Protein AF-A0A4Q6EV63-F1 (afdb_monomer_lite)

Structure (mmCIF, N/CA/C/O backbone):
data_AF-A0A4Q6EV63-F1
#
_entry.id   AF-A0A4Q6EV63-F1
#
loop_
_atom_site.group_PDB
_atom_site.id
_atom_site.type_symbol
_atom_site.label_atom_id
_atom_site.label_alt_id
_atom_site.label_comp_id
_atom_site.label_asym_id
_atom_site.label_entity_id
_atom_site.label_seq_id
_atom_site.pdbx_PDB_ins_code
_atom_site.Cartn_x
_atom_site.Cartn_y
_atom_site.Cartn_z
_atom_site.occupancy
_atom_site.B_iso_or_equiv
_atom_site.auth_seq_id
_atom_site.auth_comp_id
_atom_site.auth_asym_id
_atom_site.auth_atom_id
_atom_site.pdbx_PDB_model_num
ATOM 1 N N . MET A 1 1 ? -32.846 34.469 14.865 1.00 38.38 1 MET A N 1
ATOM 2 C CA . MET A 1 1 ? -33.778 33.325 14.820 1.00 38.38 1 MET A CA 1
ATOM 3 C C . MET A 1 1 ? -33.236 32.294 15.785 1.00 38.38 1 MET A C 1
ATOM 5 O O . MET A 1 1 ? -32.167 31.756 15.536 1.00 38.38 1 MET A O 1
ATOM 9 N N . ASN A 1 2 ? -33.893 32.155 16.934 1.00 38.22 2 ASN A N 1
ATOM 10 C CA . ASN A 1 2 ? -33.467 31.278 18.018 1.00 38.22 2 ASN A CA 1
ATOM 11 C C . ASN A 1 2 ? -33.685 29.827 17.587 1.00 38.22 2 ASN A C 1
ATOM 13 O O . ASN A 1 2 ? -34.815 29.419 17.333 1.00 38.22 2 ASN A O 1
ATOM 17 N N . SER A 1 3 ? -32.601 29.070 17.463 1.00 43.72 3 SER A N 1
ATOM 18 C CA . SER A 1 3 ? -32.640 27.622 17.307 1.00 43.72 3 SER A CA 1
ATOM 19 C C . SER A 1 3 ? -33.077 27.010 18.635 1.00 43.72 3 SER A C 1
ATOM 21 O O . SER A 1 3 ? -32.260 26.787 19.524 1.00 43.72 3 SER A O 1
ATOM 23 N N . GLU A 1 4 ? -34.387 26.808 18.773 1.00 43.50 4 GLU A N 1
ATOM 24 C CA . GLU A 1 4 ? -34.991 25.997 19.824 1.00 43.50 4 GLU A CA 1
ATOM 25 C C . GLU A 1 4 ? -34.424 24.580 19.739 1.00 43.50 4 GLU A C 1
ATOM 27 O O . GLU A 1 4 ? -34.783 23.779 18.871 1.00 43.50 4 GLU A O 1
ATOM 32 N N . THR A 1 5 ? -33.507 24.274 20.649 1.00 49.44 5 THR A N 1
ATOM 33 C CA . THR A 1 5 ? -33.123 22.911 20.984 1.00 49.44 5 THR A CA 1
ATOM 34 C C . THR A 1 5 ? -34.373 22.237 21.538 1.00 49.44 5 THR A C 1
ATOM 36 O O . THR A 1 5 ? -34.722 22.412 22.702 1.00 49.44 5 THR A O 1
ATOM 39 N N . LYS A 1 6 ? -35.114 21.526 20.683 1.00 44.03 6 LYS A N 1
ATOM 40 C CA . LYS A 1 6 ? -36.201 20.657 21.130 1.00 44.03 6 LYS A CA 1
ATOM 41 C C . LYS A 1 6 ? -35.582 19.547 21.968 1.00 44.03 6 LYS A C 1
ATOM 43 O O . LYS A 1 6 ? -35.062 18.574 21.427 1.00 44.03 6 LYS A O 1
ATOM 48 N N . GLU A 1 7 ? -35.620 19.724 23.282 1.00 47.38 7 GLU A N 1
ATOM 49 C CA . GLU A 1 7 ? -35.463 18.643 24.242 1.00 47.38 7 GLU A CA 1
ATOM 50 C C . GLU A 1 7 ? -36.582 17.639 23.963 1.00 47.38 7 GLU A C 1
ATOM 52 O O . GLU A 1 7 ? -37.756 17.875 24.246 1.00 47.38 7 GLU A O 1
ATOM 57 N N . ILE A 1 8 ? -36.227 16.544 23.292 1.00 50.97 8 ILE A N 1
ATOM 58 C CA . ILE A 1 8 ? -37.126 15.411 23.122 1.00 50.97 8 ILE A CA 1
ATOM 59 C C . ILE A 1 8 ? -37.253 14.778 24.513 1.00 50.97 8 ILE A C 1
ATOM 61 O O . ILE A 1 8 ? -36.225 14.389 25.078 1.00 50.97 8 ILE A O 1
ATOM 65 N N . PRO A 1 9 ? -38.466 14.670 25.083 1.00 43.28 9 PRO A N 1
ATOM 66 C CA . PRO A 1 9 ? -38.657 13.966 26.339 1.00 43.28 9 PRO A CA 1
ATOM 67 C C . PRO A 1 9 ? -38.352 12.489 26.082 1.00 43.28 9 PRO A C 1
ATOM 69 O O . PRO A 1 9 ? -39.112 11.792 25.413 1.00 43.28 9 PRO A O 1
ATOM 72 N N . MET A 1 10 ? -37.193 12.027 26.550 1.00 49.19 10 MET A N 1
ATOM 73 C CA . MET A 1 10 ? -36.841 10.614 26.502 1.00 49.19 10 MET A CA 1
ATOM 74 C C . MET A 1 10 ? -37.613 9.898 27.607 1.00 49.19 10 MET A C 1
ATOM 76 O O . MET A 1 10 ? -37.155 9.799 28.744 1.00 49.19 10 MET A O 1
ATOM 80 N N . GLU A 1 11 ? -38.812 9.424 27.272 1.00 46.16 11 GLU A N 1
ATOM 81 C CA . GLU A 1 11 ? -39.424 8.310 27.993 1.00 46.16 11 GLU A CA 1
ATOM 82 C C . GLU A 1 11 ? -38.435 7.134 28.003 1.00 46.16 11 GLU A C 1
ATOM 84 O O . GLU A 1 11 ? -37.717 6.922 27.026 1.00 46.16 11 GLU A O 1
ATOM 89 N N . ASN A 1 12 ? -38.375 6.424 29.134 1.00 48.69 12 ASN A N 1
ATOM 90 C CA . ASN A 1 12 ? -37.430 5.364 29.511 1.00 48.69 12 ASN A CA 1
ATOM 91 C C . ASN A 1 12 ? -37.361 4.177 28.523 1.00 48.69 12 ASN A C 1
ATOM 93 O O . ASN A 1 12 ? -37.701 3.043 28.864 1.00 48.69 12 ASN A O 1
ATOM 97 N N . HIS A 1 13 ? -36.920 4.404 27.294 1.00 56.56 13 HIS A N 1
ATOM 98 C CA . HIS A 1 13 ? -36.637 3.358 26.331 1.00 56.56 13 HIS A CA 1
ATOM 99 C C . HIS A 1 13 ? -35.144 3.068 26.374 1.00 56.56 13 HIS A C 1
ATOM 101 O O . HIS A 1 13 ? -34.344 3.874 25.905 1.00 56.56 13 HIS A O 1
ATOM 107 N N . SER A 1 14 ? -34.783 1.912 26.939 1.00 63.16 14 SER A N 1
ATOM 108 C CA . SER A 1 14 ? -33.414 1.401 26.877 1.00 63.16 14 SER A CA 1
ATOM 109 C C . SER A 1 14 ? -32.982 1.324 25.415 1.00 63.16 14 SER A C 1
ATOM 111 O O . SER A 1 14 ? -33.601 0.614 24.611 1.00 63.16 14 SER A O 1
ATOM 113 N N . LEU A 1 15 ? -31.943 2.062 25.054 1.00 75.44 15 LEU A N 1
ATOM 114 C CA . LEU A 1 15 ? -31.420 2.100 23.701 1.00 75.44 15 LEU A CA 1
ATOM 115 C C . LEU A 1 15 ? -30.729 0.774 23.386 1.00 75.44 15 LEU A C 1
ATOM 117 O O . LEU A 1 15 ? -29.935 0.287 24.184 1.00 75.44 15 LEU A O 1
ATOM 121 N N . ALA A 1 16 ? -30.976 0.179 22.217 1.00 80.50 16 ALA A N 1
ATOM 122 C CA . ALA A 1 16 ? -30.219 -1.004 21.810 1.00 80.50 16 ALA A CA 1
ATOM 123 C C . ALA A 1 16 ? -28.822 -0.564 21.349 1.00 80.50 16 ALA A C 1
ATOM 125 O O . ALA A 1 16 ? -28.690 0.081 20.300 1.00 80.50 16 ALA A O 1
ATOM 126 N N . VAL A 1 17 ? -27.794 -0.894 22.135 1.00 82.38 17 VAL A N 1
ATOM 127 C CA . VAL A 1 17 ? -26.410 -0.498 21.862 1.00 82.38 17 VAL A CA 1
ATOM 128 C C . VAL A 1 17 ? -25.647 -1.658 21.230 1.00 82.38 17 VAL A C 1
ATOM 130 O O . VAL A 1 17 ? -25.685 -2.795 21.695 1.00 82.38 17 VAL A O 1
ATOM 133 N N . TYR A 1 18 ? -24.906 -1.360 20.172 1.00 84.19 18 TYR A N 1
ATOM 134 C CA . TYR A 1 18 ? -24.107 -2.304 19.409 1.00 84.19 18 TYR A CA 1
ATOM 135 C C . TYR A 1 18 ? -22.650 -1.858 19.395 1.00 84.19 18 TYR A C 1
ATOM 137 O O . TYR A 1 18 ? -22.338 -0.690 19.156 1.00 84.19 18 TYR A O 1
ATOM 145 N N . GLN A 1 19 ? -21.759 -2.828 19.609 1.00 83.62 19 GLN A N 1
ATOM 146 C CA . GLN A 1 19 ? -20.306 -2.662 19.510 1.00 83.62 19 GLN A CA 1
ATOM 147 C C . GLN A 1 19 ? -19.760 -1.454 20.299 1.00 83.62 19 GLN A C 1
ATOM 149 O O . GLN A 1 19 ? -19.052 -0.618 19.728 1.00 83.62 19 GLN A O 1
ATOM 154 N N . PRO A 1 20 ? -20.076 -1.323 21.603 1.00 87.25 20 PRO A N 1
ATOM 155 C CA . PRO A 1 20 ? -19.444 -0.299 22.422 1.00 87.25 20 PRO A CA 1
ATOM 156 C C . PRO A 1 20 ? -17.932 -0.545 22.488 1.00 87.25 20 PRO A C 1
ATOM 158 O O . PRO A 1 20 ? -17.477 -1.668 22.707 1.00 87.25 20 PRO A O 1
ATOM 161 N N . ARG A 1 21 ? -17.147 0.515 22.310 1.00 87.12 21 ARG A N 1
ATOM 162 C CA . ARG A 1 21 ? -15.680 0.480 22.331 1.00 87.12 21 ARG A CA 1
ATOM 163 C C . ARG A 1 21 ? -15.115 1.708 23.024 1.00 87.12 21 ARG A C 1
ATOM 165 O O . ARG A 1 21 ? -15.704 2.787 22.968 1.00 87.12 21 ARG A O 1
ATOM 172 N N . PHE A 1 22 ? -13.943 1.562 23.625 1.00 88.31 22 PHE A N 1
ATOM 173 C CA . PHE A 1 22 ? -13.200 2.698 24.150 1.00 88.31 22 PHE A CA 1
ATOM 174 C C . PHE A 1 22 ? -12.470 3.421 23.021 1.00 88.31 22 PHE A C 1
ATOM 176 O O . PHE A 1 22 ? -11.794 2.792 22.205 1.00 88.31 22 PHE A O 1
ATOM 183 N N . THR A 1 23 ? -12.591 4.745 22.987 1.00 83.56 23 THR A N 1
ATOM 184 C CA . THR A 1 23 ? -11.842 5.590 22.044 1.00 83.56 23 THR A CA 1
ATOM 185 C C . THR A 1 23 ? -10.479 5.990 22.602 1.00 83.56 23 THR A C 1
ATOM 187 O O . THR A 1 23 ? -9.511 6.066 21.850 1.00 83.56 23 THR A O 1
ATOM 190 N N . ASP A 1 24 ? -10.379 6.148 23.924 1.00 82.62 24 ASP A N 1
ATOM 191 C CA . ASP A 1 24 ? -9.166 6.602 24.604 1.00 82.62 24 ASP A CA 1
ATOM 192 C C . ASP A 1 24 ? -8.435 5.469 25.344 1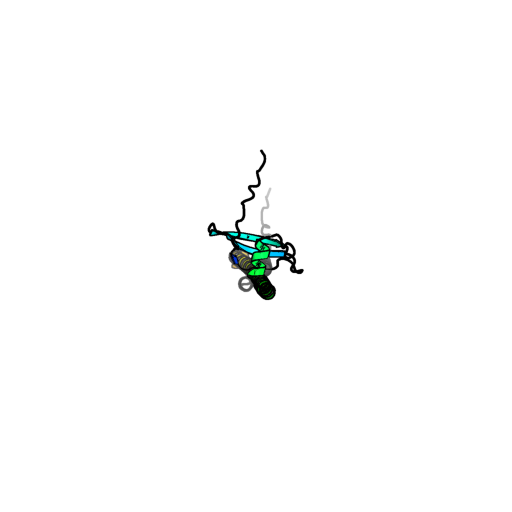.00 82.62 24 ASP A C 1
ATOM 194 O O . ASP A 1 24 ? -9.044 4.557 25.909 1.00 82.62 24 ASP A O 1
ATOM 198 N N . ALA A 1 25 ? -7.103 5.575 25.432 1.00 73.06 25 ALA A N 1
ATOM 199 C CA . ALA A 1 25 ? -6.259 4.638 26.185 1.00 73.06 25 ALA A CA 1
ATOM 200 C C . ALA A 1 25 ? -6.587 4.604 27.690 1.00 73.06 25 ALA A C 1
ATOM 202 O O . ALA A 1 25 ? -6.386 3.585 28.344 1.00 73.06 25 ALA A O 1
ATOM 203 N N . GLN A 1 26 ? -7.129 5.703 28.226 1.00 77.50 26 GLN A N 1
ATOM 204 C CA . GLN A 1 26 ? -7.559 5.815 29.622 1.00 77.50 26 GLN A CA 1
ATOM 205 C C . GLN A 1 26 ? -8.962 5.234 29.881 1.00 77.50 26 GLN A C 1
ATOM 207 O O . GLN A 1 26 ? -9.445 5.314 31.008 1.00 77.50 26 GLN A O 1
ATOM 212 N N . LYS A 1 27 ? -9.630 4.657 28.865 1.00 82.62 27 LYS A N 1
ATOM 213 C CA . LYS A 1 27 ? -10.979 4.058 28.967 1.00 82.62 27 LYS A CA 1
ATOM 214 C C . LYS A 1 27 ? -12.049 5.025 29.509 1.00 82.62 27 LYS A C 1
ATOM 216 O O . LYS A 1 27 ? -13.029 4.622 30.133 1.00 82.62 27 LYS A O 1
ATOM 221 N N . THR A 1 28 ? -11.857 6.322 29.280 1.00 81.94 28 THR A N 1
ATOM 222 C CA . THR A 1 28 ? -12.722 7.401 29.784 1.00 81.94 28 THR A CA 1
ATOM 223 C C . THR A 1 28 ? -13.873 7.723 28.844 1.00 81.94 28 THR A C 1
ATOM 225 O O . THR A 1 28 ? -14.918 8.177 29.307 1.00 81.94 28 THR A O 1
ATOM 228 N N . LYS A 1 29 ? -13.707 7.472 27.544 1.00 86.44 29 LYS A N 1
ATOM 229 C CA . LYS A 1 29 ? -14.714 7.713 26.510 1.00 86.44 29 LYS A CA 1
ATOM 230 C C . LYS A 1 29 ? -15.124 6.417 25.836 1.00 86.44 29 LYS A C 1
ATOM 232 O O . LYS A 1 29 ? -14.274 5.594 25.488 1.00 86.44 29 LYS A O 1
ATOM 237 N N . ILE A 1 30 ? -16.429 6.259 25.664 1.00 87.00 30 ILE A N 1
ATOM 238 C CA . ILE A 1 30 ? -17.047 5.124 24.994 1.00 87.00 30 ILE A CA 1
ATOM 239 C C . ILE A 1 30 ? -17.761 5.642 23.756 1.00 87.00 30 ILE A C 1
ATOM 241 O O . ILE A 1 30 ? -18.535 6.596 23.828 1.00 87.00 30 ILE A O 1
ATOM 245 N N . LYS A 1 31 ? -17.525 4.972 22.634 1.00 89.56 31 LYS A N 1
ATOM 246 C CA . LYS A 1 31 ? -18.253 5.168 21.386 1.00 89.56 31 LYS A CA 1
ATOM 247 C C . LYS A 1 31 ? -19.000 3.888 21.052 1.00 89.56 31 LYS A C 1
ATOM 249 O O . LYS A 1 31 ? -18.468 2.799 21.253 1.00 89.56 31 LYS A O 1
ATOM 254 N N . GLY A 1 32 ? -20.222 4.003 20.561 1.00 87.44 32 GLY A N 1
ATOM 255 C CA . GLY A 1 32 ? -21.051 2.851 20.228 1.00 87.44 32 GLY A CA 1
ATOM 256 C C . GLY A 1 32 ? -22.088 3.199 19.178 1.00 87.44 32 GLY A C 1
ATOM 257 O O . GLY A 1 32 ? -22.416 4.366 18.963 1.00 87.44 32 GLY A O 1
ATOM 258 N N . ILE A 1 33 ? -22.595 2.170 18.512 1.00 87.31 33 ILE A N 1
ATOM 259 C CA . ILE A 1 33 ? -23.668 2.307 17.535 1.00 87.31 33 ILE A CA 1
ATOM 260 C C . ILE A 1 33 ? -24.983 2.079 18.266 1.00 87.31 33 ILE A C 1
ATOM 262 O O . ILE A 1 33 ? -25.178 1.045 18.893 1.00 87.31 33 ILE A O 1
ATOM 266 N N . VAL A 1 34 ? -25.894 3.033 18.184 1.00 87.88 34 VAL A N 1
ATOM 267 C CA . VAL A 1 34 ? -27.176 2.993 18.874 1.00 87.88 34 VAL A CA 1
ATOM 268 C C . VAL A 1 34 ? -28.298 2.905 17.858 1.00 87.88 34 VAL A C 1
ATOM 270 O O . VAL A 1 34 ? -28.332 3.671 16.893 1.00 87.88 34 VAL A O 1
ATOM 273 N N . ARG A 1 35 ? -29.234 1.982 18.085 1.00 83.81 35 ARG A N 1
ATOM 274 C CA . ARG A 1 35 ? -30.482 1.921 17.328 1.00 83.81 35 ARG A CA 1
ATOM 275 C C . ARG A 1 35 ? -31.594 2.592 18.122 1.00 83.81 35 ARG A C 1
ATOM 277 O O . ARG A 1 35 ? -31.967 2.120 19.194 1.00 83.81 35 ARG A O 1
ATOM 284 N N . LEU A 1 36 ? -32.115 3.682 17.572 1.00 83.12 36 LEU A N 1
ATOM 285 C CA . LEU A 1 36 ? -33.240 4.417 18.133 1.00 83.12 36 LEU A CA 1
ATOM 286 C C . LEU A 1 36 ? -34.571 3.679 17.887 1.00 83.12 36 LEU A C 1
ATOM 288 O O . LEU A 1 36 ? -34.669 2.880 16.946 1.00 83.12 36 LEU A O 1
ATOM 292 N N . PRO A 1 37 ? -35.622 3.972 18.679 1.00 77.75 37 PRO A N 1
ATOM 293 C CA . PRO A 1 37 ? -36.959 3.404 18.484 1.00 77.75 37 PRO A CA 1
ATOM 294 C C . PRO A 1 37 ? -37.575 3.712 17.110 1.00 77.75 37 PRO A C 1
ATOM 296 O O . PRO A 1 37 ? -38.359 2.919 16.598 1.00 77.75 37 PRO A O 1
ATOM 299 N N . ASP A 1 38 ? -37.181 4.824 16.478 1.00 83.12 38 ASP A N 1
ATOM 300 C CA . ASP A 1 38 ? -37.596 5.197 15.117 1.00 83.12 38 ASP A CA 1
ATOM 301 C C . ASP A 1 38 ? -36.902 4.365 14.017 1.00 83.12 38 ASP A C 1
ATOM 303 O O . ASP A 1 38 ? -37.140 4.567 12.826 1.00 83.12 38 ASP A O 1
ATOM 307 N N . GLY A 1 39 ? -36.041 3.420 14.408 1.00 78.94 39 GLY A N 1
ATOM 308 C CA . GLY A 1 39 ? -35.294 2.541 13.519 1.00 78.94 39 GLY A CA 1
ATOM 309 C C . GLY A 1 39 ? -33.993 3.141 12.987 1.00 78.94 39 GLY A C 1
ATOM 310 O O . GLY A 1 39 ? -33.254 2.423 12.309 1.00 78.94 39 GLY A O 1
ATOM 311 N N . LYS A 1 40 ? -33.672 4.405 13.295 1.00 85.25 40 LYS A N 1
ATOM 312 C CA . LYS A 1 40 ? -32.410 5.018 12.870 1.00 85.25 40 LYS A CA 1
ATOM 313 C C . LYS A 1 40 ? -31.232 4.458 13.650 1.00 85.25 40 LYS A C 1
ATOM 315 O O . LYS A 1 40 ? -31.331 4.125 14.830 1.00 85.25 40 LYS A O 1
ATOM 320 N N . ILE A 1 41 ? -30.100 4.395 12.963 1.00 86.75 41 ILE A N 1
ATOM 321 C CA . ILE A 1 41 ? -28.822 3.975 13.520 1.00 86.75 41 ILE A CA 1
ATOM 322 C C . ILE A 1 41 ? -27.941 5.218 13.614 1.00 86.75 41 ILE A C 1
ATOM 324 O O . ILE A 1 41 ? -27.722 5.894 12.609 1.00 86.75 41 ILE A O 1
ATOM 328 N N . LEU A 1 42 ? -27.454 5.522 14.813 1.00 87.44 42 LEU A N 1
ATOM 329 C CA . LEU A 1 42 ? -26.567 6.651 15.076 1.00 87.44 42 LEU A CA 1
ATOM 330 C C . LEU A 1 42 ? -25.319 6.171 15.802 1.00 87.44 42 LEU A C 1
ATOM 332 O O . LEU A 1 42 ? -25.382 5.278 16.641 1.00 87.44 42 LEU A O 1
ATOM 336 N N . GLU A 1 43 ? -24.182 6.784 15.501 1.00 86.38 43 GLU A N 1
ATOM 337 C CA . GLU A 1 43 ? -22.980 6.599 16.304 1.00 86.38 43 GLU A CA 1
ATOM 338 C C . GLU A 1 43 ? -22.988 7.648 17.419 1.00 86.38 43 GLU A C 1
ATOM 340 O O . GLU A 1 43 ? -23.048 8.848 17.150 1.00 86.38 43 GLU A O 1
ATOM 345 N N . MET A 1 44 ? -22.967 7.194 18.670 1.00 85.50 44 MET A N 1
ATOM 346 C CA . MET A 1 44 ? -22.947 8.058 19.847 1.00 85.50 44 MET A CA 1
ATOM 347 C C . MET A 1 44 ? -21.618 7.915 20.579 1.00 85.50 44 MET A C 1
ATOM 349 O O . MET A 1 44 ? -21.023 6.836 20.621 1.00 85.50 44 MET A O 1
ATOM 353 N N . GLU A 1 45 ? -21.160 9.016 21.165 1.00 87.19 45 GLU A N 1
ATOM 354 C CA . GLU A 1 45 ? -19.978 9.065 22.019 1.00 87.19 45 GLU A CA 1
ATOM 355 C C . GLU A 1 45 ? -20.356 9.681 23.366 1.00 87.19 45 GLU A C 1
ATOM 357 O O . GLU A 1 45 ? -21.131 10.635 23.431 1.00 87.19 45 GLU A O 1
ATOM 362 N N . GLY A 1 46 ? -19.813 9.130 24.449 1.00 85.62 46 GLY A N 1
ATOM 363 C CA . GLY A 1 46 ? -20.048 9.628 25.796 1.00 85.62 46 GLY A CA 1
ATOM 364 C C . GLY A 1 46 ? -18.899 9.314 26.746 1.00 85.62 46 GLY A C 1
ATOM 365 O O . GLY A 1 46 ? -18.063 8.443 26.497 1.00 85.62 46 GLY A O 1
ATOM 366 N N . LEU A 1 47 ? -18.860 10.036 27.863 1.00 85.25 47 LEU A N 1
ATOM 367 C CA . LEU A 1 47 ? -17.883 9.821 28.928 1.00 85.25 47 LEU A CA 1
ATOM 368 C C . LEU A 1 47 ? -18.369 8.709 29.864 1.00 85.25 47 LEU A C 1
ATOM 370 O O . LEU A 1 47 ? -19.465 8.799 30.402 1.00 85.25 47 LEU A O 1
ATOM 374 N N . LYS A 1 48 ? -17.529 7.709 30.154 1.00 82.50 48 LYS A N 1
ATOM 375 C CA . LYS A 1 48 ? -17.825 6.619 31.108 1.00 82.50 48 LYS A CA 1
ATOM 376 C C . LYS A 1 48 ? -18.208 7.152 32.497 1.00 82.50 48 LYS A C 1
ATOM 378 O O . LYS A 1 48 ? -19.014 6.547 33.197 1.00 82.50 48 LYS A O 1
ATOM 383 N N . ALA A 1 49 ? -17.616 8.279 32.903 1.00 82.06 49 ALA A N 1
ATOM 384 C CA . ALA A 1 49 ? -17.901 8.929 34.182 1.00 82.06 49 ALA A CA 1
ATOM 385 C C . ALA A 1 49 ? -19.271 9.628 34.213 1.00 82.06 49 ALA A C 1
ATOM 387 O O . ALA A 1 49 ? -19.818 9.853 35.295 1.00 82.06 49 ALA A O 1
ATOM 388 N N . ASP A 1 50 ? -19.834 9.959 33.049 1.00 83.31 50 ASP A N 1
ATOM 389 C CA . ASP A 1 50 ? -21.114 10.642 32.957 1.00 83.31 50 ASP A CA 1
ATOM 390 C C . ASP A 1 50 ? -22.273 9.653 33.094 1.00 83.31 50 ASP A C 1
ATOM 392 O O . ASP A 1 50 ? -22.884 9.195 32.128 1.00 83.31 50 ASP A O 1
ATOM 396 N N . ARG A 1 51 ? -22.596 9.343 34.352 1.00 75.19 51 ARG A N 1
ATOM 397 C CA . ARG A 1 51 ? -23.744 8.503 34.701 1.00 75.19 51 ARG A CA 1
ATOM 398 C C . ARG A 1 51 ? -25.092 9.179 34.464 1.00 75.19 51 ARG A C 1
ATOM 400 O O . ARG A 1 51 ? -26.102 8.537 34.721 1.00 75.19 51 ARG A O 1
ATOM 407 N N . ARG A 1 52 ? -25.147 10.443 34.027 1.00 79.75 52 ARG A N 1
ATOM 408 C CA . ARG A 1 52 ? -26.410 11.109 33.662 1.00 79.75 52 ARG A CA 1
ATOM 409 C C . ARG A 1 52 ? -26.793 10.851 32.206 1.00 79.75 52 ARG A C 1
ATOM 411 O O . ARG A 1 52 ? -27.952 11.031 31.852 1.00 79.75 52 ARG A O 1
ATOM 418 N N . SER A 1 53 ? -25.847 10.407 31.379 1.00 80.38 53 SER A N 1
ATOM 419 C CA . SER A 1 53 ? -26.107 10.040 29.991 1.00 80.38 53 SER A CA 1
ATOM 420 C C . SER A 1 53 ? -26.846 8.702 29.903 1.00 80.38 53 SER A C 1
ATOM 422 O O . SER A 1 53 ? -26.324 7.672 30.334 1.00 80.38 53 SER A O 1
ATOM 424 N N . ALA A 1 54 ? -28.039 8.709 29.299 1.00 81.88 54 ALA A N 1
ATOM 425 C CA . ALA A 1 54 ? -28.830 7.499 29.049 1.00 81.88 54 ALA A CA 1
ATOM 426 C C . ALA A 1 54 ? -28.045 6.463 28.226 1.00 81.88 54 ALA A C 1
ATOM 428 O O . ALA A 1 54 ? -28.023 5.287 28.569 1.00 81.88 54 ALA A O 1
ATOM 429 N N . PHE A 1 55 ? -27.283 6.918 27.223 1.00 83.38 55 PHE A N 1
ATOM 430 C CA . PHE A 1 55 ? -26.406 6.058 26.424 1.00 83.38 55 PHE A CA 1
ATOM 431 C C . PHE A 1 55 ? -25.389 5.297 27.285 1.00 83.38 55 PHE A C 1
ATOM 433 O O . PHE A 1 55 ? -25.202 4.099 27.107 1.00 83.38 55 PHE A O 1
ATOM 440 N N . ILE A 1 56 ? -24.736 5.974 28.235 1.00 84.44 56 ILE A N 1
ATOM 441 C CA . ILE A 1 56 ? -23.718 5.345 29.089 1.00 84.44 56 ILE A CA 1
ATOM 442 C C . ILE A 1 56 ? -24.357 4.376 30.081 1.00 84.44 56 ILE A C 1
ATOM 444 O O . ILE A 1 56 ? -23.794 3.312 30.335 1.00 84.44 56 ILE A O 1
ATOM 448 N N . GLN A 1 57 ? -25.536 4.703 30.609 1.00 84.75 57 GLN A N 1
ATOM 449 C CA . GLN A 1 57 ? -26.295 3.772 31.442 1.00 84.75 57 GLN A CA 1
ATOM 450 C C . GLN A 1 57 ? -26.679 2.511 30.659 1.00 84.75 57 GLN A C 1
ATOM 452 O O . GLN A 1 57 ? -26.431 1.406 31.138 1.00 84.75 57 GLN A O 1
ATOM 457 N N . ASP A 1 58 ? -27.188 2.668 29.437 1.00 85.06 58 ASP A N 1
ATOM 458 C CA . ASP A 1 58 ? -27.574 1.552 28.575 1.00 85.06 58 ASP A CA 1
ATOM 459 C C . ASP A 1 58 ? -26.369 0.681 28.201 1.00 85.06 58 ASP A C 1
ATOM 461 O O . ASP A 1 58 ? -26.431 -0.539 28.355 1.00 85.06 58 ASP A O 1
ATOM 465 N N . VAL A 1 59 ? -25.239 1.288 27.819 1.00 85.12 59 VAL A N 1
ATOM 466 C CA . VAL A 1 59 ? -23.978 0.574 27.556 1.00 85.12 59 VAL A CA 1
ATOM 467 C C . VAL A 1 59 ? -23.557 -0.261 28.765 1.00 85.12 59 VAL A C 1
ATOM 469 O O . VAL A 1 59 ? -23.281 -1.447 28.613 1.00 85.12 59 VAL A O 1
ATOM 472 N N . LEU A 1 60 ? -23.495 0.351 29.953 1.00 84.56 60 LEU A N 1
ATOM 473 C CA . LEU A 1 60 ? -23.032 -0.314 31.176 1.00 84.56 60 LEU A CA 1
ATOM 474 C C . LEU A 1 60 ? -24.036 -1.348 31.708 1.00 84.56 60 LEU A C 1
ATOM 476 O O . LEU A 1 60 ? -23.655 -2.204 32.502 1.00 84.56 60 LEU A O 1
ATOM 480 N N . SER A 1 61 ? -25.304 -1.264 31.296 1.00 86.56 61 SER A N 1
ATOM 481 C CA . SER A 1 61 ? -26.332 -2.258 31.623 1.00 86.56 61 SER A CA 1
ATOM 482 C C . SER A 1 61 ? -26.285 -3.483 30.705 1.00 86.56 61 SER A C 1
ATOM 484 O O . SER A 1 61 ? -26.546 -4.594 31.159 1.00 86.56 61 SER A O 1
ATOM 486 N N . GLN A 1 62 ? -25.947 -3.286 29.427 1.00 85.06 62 GLN A N 1
ATOM 487 C CA . GLN A 1 62 ? -25.958 -4.333 28.401 1.00 85.06 62 GLN A CA 1
ATOM 488 C C . GLN A 1 62 ? -24.617 -5.048 28.267 1.00 85.06 62 GLN A C 1
ATOM 490 O O . GLN A 1 62 ? -24.594 -6.209 27.869 1.00 85.06 62 GLN A O 1
ATOM 495 N N . TYR A 1 63 ? -23.515 -4.364 28.580 1.00 86.31 63 TYR A N 1
ATOM 496 C CA . TYR A 1 63 ? -22.169 -4.883 28.387 1.00 86.31 63 TYR A CA 1
ATOM 497 C C . TYR A 1 63 ? -21.316 -4.697 29.630 1.00 86.31 63 TYR A C 1
ATOM 499 O O . TYR A 1 63 ? -21.296 -3.647 30.276 1.00 86.31 63 TYR A O 1
ATOM 507 N N . THR A 1 64 ? -20.532 -5.724 29.915 1.00 87.62 64 THR A N 1
ATOM 508 C CA . THR A 1 64 ? -19.479 -5.665 30.918 1.00 87.62 64 THR A CA 1
ATOM 509 C C . THR A 1 64 ? -18.261 -4.913 30.382 1.00 87.62 64 THR A C 1
ATOM 511 O O . THR A 1 64 ? -18.012 -4.841 29.177 1.00 87.62 64 THR A O 1
ATOM 514 N N . GLU A 1 65 ? -17.435 -4.378 31.283 1.00 85.44 65 GLU A N 1
ATOM 515 C CA . GLU A 1 65 ? -16.197 -3.694 30.890 1.00 85.44 65 GLU A CA 1
ATOM 516 C C . GLU A 1 65 ? -15.244 -4.606 30.095 1.00 85.44 65 GLU A C 1
ATOM 518 O O . GLU A 1 65 ? -14.607 -4.147 29.147 1.00 85.44 65 GLU A O 1
ATOM 523 N N . ALA A 1 66 ? -15.210 -5.903 30.419 1.00 85.44 66 ALA A N 1
ATOM 524 C CA . ALA A 1 66 ? -14.416 -6.897 29.700 1.00 85.44 66 ALA A CA 1
ATOM 525 C C . 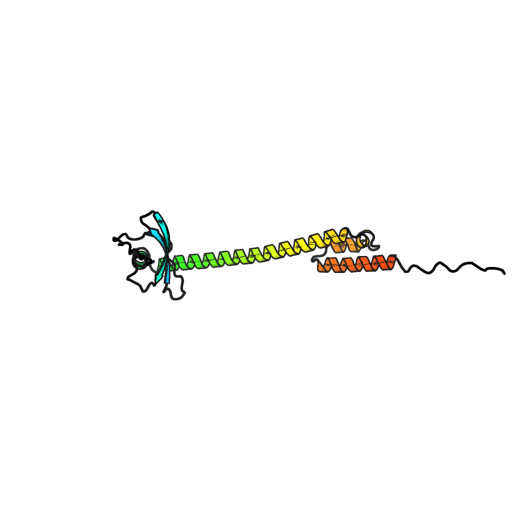ALA A 1 66 ? -14.895 -7.101 28.250 1.00 85.44 66 ALA A C 1
ATOM 527 O O . ALA A 1 66 ? -14.080 -7.246 27.339 1.00 85.44 66 ALA A O 1
ATOM 528 N N . GLU A 1 67 ? -16.206 -7.066 28.005 1.00 85.81 67 GLU A N 1
ATOM 529 C CA . GLU A 1 67 ? -16.761 -7.172 26.652 1.00 85.81 67 GLU A CA 1
ATOM 530 C C . GLU A 1 67 ? -16.455 -5.922 25.823 1.00 85.81 67 GLU A C 1
ATOM 532 O O . GLU A 1 67 ? -16.012 -6.042 24.679 1.00 85.81 67 GLU A O 1
ATOM 537 N N . ILE A 1 68 ? -16.595 -4.728 26.410 1.00 85.75 68 ILE A N 1
ATOM 538 C CA . ILE A 1 68 ? -16.231 -3.455 25.761 1.00 85.75 68 ILE A CA 1
ATOM 539 C C . ILE A 1 68 ? -14.736 -3.446 25.404 1.00 85.75 68 ILE A C 1
ATOM 541 O O . ILE A 1 68 ? -14.338 -3.004 24.321 1.00 85.75 68 ILE A O 1
ATOM 545 N N . GLU A 1 69 ? -13.885 -3.975 26.282 1.00 86.50 69 GLU A N 1
ATOM 546 C CA . GLU A 1 69 ? -12.457 -4.136 26.012 1.00 86.50 69 GLU A CA 1
ATOM 547 C C . GLU A 1 69 ? -12.199 -5.125 24.869 1.00 86.50 69 GLU A C 1
ATOM 549 O O . GLU A 1 69 ? -11.426 -4.813 23.963 1.00 86.50 69 GLU A O 1
ATOM 554 N N . SER A 1 70 ? -12.922 -6.247 24.816 1.00 86.06 70 SER A N 1
ATOM 555 C CA . SER A 1 70 ? -12.814 -7.210 23.713 1.00 86.06 70 SER A CA 1
ATOM 556 C C . SER A 1 70 ? -13.178 -6.598 22.350 1.00 86.06 70 SER A C 1
ATOM 558 O O . SER A 1 70 ? -12.485 -6.834 21.353 1.00 86.06 70 SER A O 1
ATOM 560 N N . PHE A 1 71 ? -14.212 -5.748 22.296 1.00 85.75 71 PHE A N 1
ATOM 561 C CA . PHE A 1 71 ? -14.579 -5.011 21.084 1.00 85.75 71 PHE A CA 1
ATOM 562 C C . PHE A 1 71 ? -13.518 -3.978 20.711 1.00 85.75 71 PHE A C 1
ATOM 564 O O . PHE A 1 71 ? -13.164 -3.847 19.539 1.00 85.75 71 PHE A O 1
ATOM 571 N N . THR A 1 72 ? -12.956 -3.298 21.709 1.00 87.12 72 THR A N 1
ATOM 572 C CA . THR A 1 72 ? -11.866 -2.336 21.521 1.00 87.12 72 THR A CA 1
ATOM 573 C C . THR A 1 72 ? -10.622 -3.012 20.939 1.00 87.12 72 THR A C 1
ATOM 575 O O . THR A 1 72 ? -10.020 -2.504 19.993 1.00 87.12 72 THR A O 1
ATOM 578 N N . GLU A 1 73 ? -10.231 -4.176 21.460 1.00 88.38 73 GLU A N 1
ATOM 579 C CA . GLU A 1 73 ? -9.100 -4.943 20.935 1.00 88.38 73 GLU A CA 1
ATOM 580 C C . GLU A 1 73 ? -9.350 -5.464 19.523 1.00 88.38 73 GLU A C 1
ATOM 582 O O . GLU A 1 73 ? -8.448 -5.424 18.681 1.00 88.38 73 GLU A O 1
ATOM 587 N N . ARG A 1 74 ? -10.563 -5.957 19.250 1.00 85.88 74 ARG A N 1
ATOM 588 C CA . ARG A 1 74 ? -10.943 -6.423 17.914 1.00 85.88 74 ARG A CA 1
ATOM 589 C C . ARG A 1 74 ? -10.840 -5.291 16.896 1.00 85.88 74 ARG A C 1
ATOM 591 O O . ARG A 1 74 ? -10.262 -5.505 15.833 1.00 85.88 74 ARG A O 1
ATOM 598 N N . GLU A 1 75 ? -11.316 -4.097 17.237 1.00 84.38 75 GLU A N 1
ATOM 599 C CA . GLU A 1 75 ? -11.202 -2.924 16.369 1.00 84.38 75 GLU A CA 1
ATOM 600 C C . GLU A 1 75 ? -9.741 -2.521 16.155 1.00 84.38 75 GLU A C 1
ATOM 602 O O . GLU A 1 75 ? -9.319 -2.317 15.021 1.00 84.38 75 GLU A O 1
ATOM 607 N N . LYS A 1 76 ? -8.928 -2.476 17.219 1.00 85.94 76 LYS A N 1
ATOM 608 C CA . LYS A 1 76 ? -7.491 -2.182 17.098 1.00 85.94 76 LYS A CA 1
ATOM 609 C C . LYS A 1 76 ? -6.784 -3.174 16.175 1.00 85.94 76 LYS A C 1
ATOM 611 O O . LYS A 1 76 ? -5.993 -2.766 15.328 1.00 85.94 76 LYS A O 1
ATOM 616 N N . LYS A 1 77 ? -7.083 -4.471 16.306 1.00 87.06 77 LYS A N 1
ATOM 617 C CA . LYS A 1 77 ? -6.547 -5.518 15.421 1.00 87.06 77 LYS A CA 1
ATOM 618 C C . LYS A 1 77 ? -7.003 -5.313 13.979 1.00 87.06 77 LYS A C 1
ATOM 620 O O . LYS A 1 77 ? -6.183 -5.432 13.074 1.00 87.06 77 LYS A O 1
ATOM 625 N N . PHE A 1 78 ? -8.273 -4.975 13.769 1.00 85.25 78 PHE A N 1
ATOM 626 C CA . PHE A 1 78 ? -8.822 -4.718 12.442 1.00 85.25 78 PHE A CA 1
ATOM 627 C C . PHE A 1 78 ? -8.187 -3.489 11.779 1.00 85.25 78 PHE A C 1
ATOM 629 O O . PHE A 1 78 ? -7.758 -3.566 10.629 1.00 85.25 78 PHE A O 1
ATOM 636 N N . LEU A 1 79 ? -8.042 -2.381 12.510 1.00 84.12 79 LEU A N 1
ATOM 637 C CA . LEU A 1 79 ? -7.373 -1.174 12.022 1.00 84.12 79 LEU A CA 1
ATOM 638 C C . LEU A 1 79 ? -5.904 -1.444 11.685 1.00 84.12 79 LEU A C 1
ATOM 640 O O . LEU A 1 79 ? -5.465 -1.091 10.595 1.00 84.12 79 LEU A O 1
ATOM 644 N N . ALA A 1 80 ? -5.176 -2.151 12.554 1.00 87.19 80 ALA A N 1
ATOM 645 C CA . ALA A 1 80 ? -3.789 -2.531 12.293 1.00 87.19 80 ALA A CA 1
ATOM 646 C C . ALA A 1 80 ? -3.653 -3.453 11.067 1.00 87.19 80 ALA A C 1
ATOM 648 O O . ALA A 1 80 ? -2.692 -3.349 10.307 1.00 87.19 80 ALA A O 1
ATOM 649 N N . GLN A 1 81 ? -4.604 -4.366 10.845 1.00 88.69 81 GLN A N 1
ATOM 650 C CA . GLN A 1 81 ? -4.633 -5.192 9.634 1.00 88.69 81 GLN A CA 1
ATOM 651 C C . GLN A 1 81 ? -4.919 -4.355 8.387 1.00 88.69 81 GLN A C 1
ATOM 653 O O . GLN A 1 81 ? -4.232 -4.512 7.381 1.00 88.69 81 GLN A O 1
ATOM 658 N N . LYS A 1 82 ? -5.893 -3.446 8.455 1.00 89.12 82 LYS A N 1
ATOM 659 C CA . LYS A 1 82 ? -6.232 -2.548 7.349 1.00 89.12 82 LYS A CA 1
ATOM 660 C C . LYS A 1 82 ? -5.053 -1.650 6.977 1.00 89.12 82 LYS A C 1
ATOM 662 O O . LYS A 1 82 ? -4.783 -1.478 5.795 1.00 89.12 82 LYS A O 1
ATOM 667 N N . GLU A 1 83 ? -4.336 -1.130 7.967 1.00 89.25 83 GLU A N 1
ATOM 668 C CA . GLU A 1 83 ? -3.126 -0.333 7.762 1.00 89.25 83 GLU A CA 1
ATOM 669 C C . GLU A 1 83 ? -2.020 -1.150 7.086 1.00 89.25 83 GLU A C 1
ATOM 671 O O . GLU A 1 83 ? -1.440 -0.693 6.106 1.00 89.25 83 GLU A O 1
ATOM 676 N N . LYS A 1 84 ? -1.787 -2.395 7.524 1.00 88.88 84 LYS A N 1
ATOM 677 C CA . LYS A 1 84 ? -0.825 -3.298 6.868 1.00 88.88 84 LYS A CA 1
ATOM 678 C C . LYS A 1 84 ? -1.186 -3.581 5.412 1.00 88.88 84 LYS A C 1
ATOM 680 O O . LYS A 1 84 ? -0.309 -3.545 4.557 1.00 88.88 84 LYS A O 1
ATOM 685 N N . ILE A 1 85 ? -2.461 -3.844 5.128 1.00 88.94 85 ILE A N 1
ATOM 686 C CA . ILE A 1 85 ? -2.940 -4.082 3.760 1.00 88.94 85 ILE A CA 1
ATOM 687 C C . ILE A 1 85 ? -2.780 -2.817 2.913 1.00 88.94 85 ILE A C 1
ATOM 689 O O . ILE A 1 85 ? -2.334 -2.903 1.774 1.00 88.94 85 ILE A O 1
ATOM 693 N N . ALA A 1 86 ? -3.104 -1.644 3.463 1.00 88.25 86 ALA A N 1
ATOM 694 C CA . ALA A 1 86 ? -2.939 -0.373 2.766 1.00 88.25 86 ALA A CA 1
ATOM 695 C C . ALA A 1 86 ? -1.462 -0.086 2.451 1.00 88.25 86 ALA A C 1
ATOM 697 O O . ALA A 1 86 ? -1.146 0.257 1.316 1.00 88.25 86 ALA A O 1
ATOM 698 N N . ALA A 1 87 ? -0.562 -0.298 3.416 1.00 89.88 87 ALA A N 1
ATOM 699 C CA . ALA A 1 87 ? 0.877 -0.144 3.221 1.00 89.88 87 ALA A CA 1
ATOM 700 C C . ALA A 1 87 ? 1.426 -1.123 2.169 1.00 89.88 87 ALA A C 1
ATOM 702 O O . ALA A 1 87 ? 2.233 -0.749 1.319 1.00 89.88 87 ALA A O 1
ATOM 703 N N . GLN A 1 88 ? 0.957 -2.372 2.175 1.00 90.75 88 GLN A N 1
ATOM 704 C CA . GLN A 1 88 ? 1.346 -3.345 1.159 1.00 90.75 88 GLN A CA 1
ATOM 705 C C . GLN A 1 88 ? 0.833 -2.949 -0.232 1.00 90.75 88 GLN A C 1
ATOM 707 O O . GLN A 1 88 ? 1.592 -2.991 -1.194 1.00 90.75 88 GLN A O 1
ATOM 712 N N . ALA A 1 89 ? -0.414 -2.484 -0.334 1.00 89.62 89 ALA A N 1
ATOM 713 C CA . ALA A 1 89 ? -0.980 -2.018 -1.594 1.00 89.62 89 ALA A CA 1
ATOM 714 C C . ALA A 1 89 ? -0.209 -0.819 -2.169 1.00 89.62 89 ALA A C 1
ATOM 716 O O . ALA A 1 89 ? 0.003 -0.758 -3.377 1.00 89.62 89 ALA A O 1
ATOM 717 N N . THR A 1 90 ? 0.247 0.117 -1.329 1.00 89.25 90 THR A N 1
ATOM 718 C CA . THR A 1 90 ? 1.059 1.250 -1.798 1.00 89.25 90 THR A CA 1
ATOM 719 C C . THR A 1 90 ? 2.412 0.812 -2.347 1.00 89.25 90 THR A C 1
ATOM 721 O O . THR A 1 90 ? 2.824 1.304 -3.398 1.00 89.25 90 THR A O 1
ATOM 724 N N . GLU A 1 91 ? 3.080 -0.139 -1.690 1.00 89.81 91 GLU A N 1
ATOM 725 C CA . GLU A 1 91 ? 4.345 -0.696 -2.184 1.00 89.81 91 GLU A CA 1
ATOM 726 C C . GLU A 1 91 ? 4.140 -1.478 -3.487 1.00 89.81 91 GLU A C 1
ATOM 728 O O . GLU A 1 91 ? 4.893 -1.302 -4.444 1.00 89.81 91 GLU A O 1
ATOM 733 N N . ASP A 1 92 ? 3.075 -2.278 -3.574 1.00 91.12 92 ASP A N 1
ATOM 734 C CA . ASP A 1 92 ? 2.741 -3.025 -4.787 1.00 91.12 92 ASP A CA 1
ATOM 735 C C . ASP A 1 92 ? 2.441 -2.085 -5.965 1.00 91.12 92 ASP A C 1
ATOM 737 O O . ASP A 1 92 ? 2.939 -2.315 -7.071 1.00 91.12 92 ASP A O 1
ATOM 741 N N . MET A 1 93 ? 1.694 -0.995 -5.743 1.00 91.50 93 MET A N 1
ATOM 742 C CA . MET A 1 93 ? 1.450 0.015 -6.780 1.00 91.50 93 MET A CA 1
ATOM 743 C C . MET A 1 93 ? 2.744 0.679 -7.239 1.00 91.50 93 MET A C 1
ATOM 745 O O . MET A 1 93 ? 2.968 0.807 -8.441 1.00 91.50 93 MET A O 1
ATOM 749 N N . ARG A 1 94 ? 3.618 1.057 -6.300 1.00 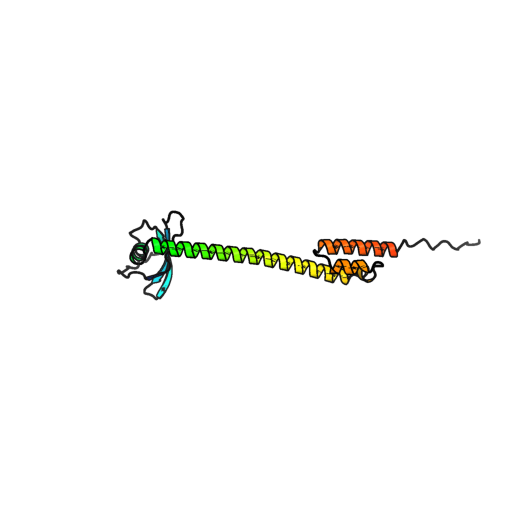92.88 94 ARG A N 1
ATOM 750 C CA . ARG A 1 94 ? 4.914 1.653 -6.625 1.00 92.88 94 ARG A CA 1
ATOM 751 C C . ARG A 1 94 ? 5.767 0.701 -7.467 1.00 92.88 94 ARG A C 1
ATOM 753 O O . ARG A 1 94 ? 6.343 1.109 -8.472 1.00 92.88 94 ARG A O 1
ATOM 760 N N . LEU A 1 95 ? 5.819 -0.581 -7.105 1.00 91.50 95 LEU A N 1
ATOM 761 C CA . LEU A 1 95 ? 6.547 -1.592 -7.875 1.00 91.50 95 LEU A CA 1
ATOM 762 C C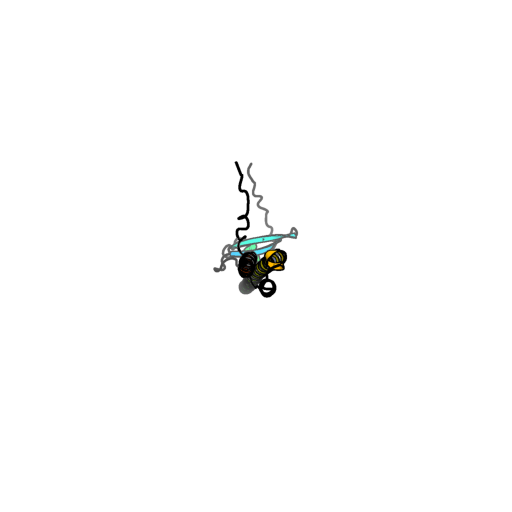 . LEU A 1 95 ? 5.948 -1.804 -9.270 1.00 91.50 95 LEU A C 1
ATOM 764 O O . LEU A 1 95 ? 6.692 -2.037 -10.225 1.00 91.50 95 LEU A O 1
ATOM 768 N N . MET A 1 96 ? 4.621 -1.749 -9.410 1.00 91.56 96 MET A N 1
ATOM 769 C CA . MET A 1 96 ? 3.967 -1.808 -10.720 1.00 91.56 96 MET A CA 1
ATOM 770 C C . MET A 1 96 ? 4.308 -0.589 -11.576 1.00 91.56 96 MET A C 1
ATOM 772 O O . MET A 1 96 ? 4.642 -0.755 -12.747 1.00 91.56 96 MET A O 1
ATOM 776 N N . GLU A 1 97 ? 4.297 0.607 -10.994 1.00 93.56 97 GLU A N 1
ATOM 777 C CA . GLU A 1 97 ? 4.666 1.845 -11.679 1.00 93.56 97 GLU A CA 1
ATOM 778 C C . GLU A 1 97 ? 6.129 1.813 -12.150 1.00 93.56 97 GLU A C 1
ATOM 780 O O . GLU A 1 97 ? 6.410 2.049 -13.324 1.00 93.56 97 GLU A O 1
ATOM 785 N N . GLU A 1 98 ? 7.069 1.413 -11.287 1.00 92.50 98 GLU A N 1
ATOM 786 C CA . GLU A 1 98 ? 8.488 1.277 -11.649 1.00 92.50 98 GLU A CA 1
ATOM 787 C C . GLU A 1 98 ? 8.706 0.247 -12.779 1.00 92.50 98 GLU A C 1
ATOM 789 O O . GLU A 1 98 ? 9.542 0.448 -13.676 1.00 92.50 98 GLU A O 1
ATOM 794 N N . ARG A 1 99 ? 7.938 -0.852 -12.775 1.00 92.81 99 ARG A N 1
ATOM 795 C CA . ARG A 1 99 ? 7.958 -1.862 -13.846 1.00 92.81 99 ARG A CA 1
ATOM 796 C C . ARG A 1 99 ? 7.408 -1.312 -15.153 1.00 92.81 99 ARG A C 1
ATOM 798 O O . ARG A 1 99 ? 8.022 -1.558 -16.191 1.00 92.81 99 ARG A O 1
ATOM 805 N N . GLU A 1 100 ? 6.309 -0.568 -15.105 1.00 94.50 100 GLU A N 1
ATOM 806 C CA . GLU A 1 100 ? 5.692 0.039 -16.284 1.00 94.50 100 GLU A CA 1
ATOM 807 C C . GLU A 1 100 ? 6.613 1.094 -16.905 1.00 94.50 100 GLU A C 1
ATOM 809 O O . GLU A 1 100 ? 6.900 1.037 -18.100 1.00 94.50 100 GLU A O 1
ATOM 814 N N . ILE A 1 101 ? 7.195 1.979 -16.091 1.00 95.62 101 ILE A N 1
ATOM 815 C CA . ILE A 1 101 ? 8.189 2.963 -16.544 1.00 95.62 101 ILE A CA 1
ATOM 816 C C . ILE A 1 101 ? 9.365 2.258 -17.228 1.00 95.62 101 ILE A C 1
ATOM 818 O O . ILE A 1 101 ? 9.800 2.647 -18.316 1.00 95.62 101 ILE A O 1
ATOM 822 N N . THR A 1 102 ? 9.879 1.190 -16.615 1.00 94.44 102 THR A N 1
ATOM 823 C CA . THR A 1 102 ? 10.986 0.415 -17.185 1.00 94.44 102 THR A CA 1
ATOM 824 C C . THR A 1 102 ? 10.581 -0.270 -18.492 1.00 94.44 102 THR A C 1
ATOM 826 O O . THR A 1 102 ? 11.373 -0.304 -19.435 1.00 94.44 102 THR A O 1
ATOM 829 N N . PHE A 1 103 ? 9.365 -0.809 -18.578 1.00 95.81 103 PHE A N 1
ATOM 830 C CA . PHE A 1 103 ? 8.842 -1.428 -19.793 1.00 95.81 103 PHE A CA 1
ATOM 831 C C . PHE A 1 103 ? 8.721 -0.412 -20.934 1.00 95.81 103 PHE A C 1
ATOM 833 O O . PHE A 1 103 ? 9.262 -0.648 -22.016 1.00 95.81 103 PHE A O 1
ATOM 840 N N . GLN A 1 104 ? 8.116 0.748 -20.677 1.00 96.44 104 GLN A N 1
ATOM 841 C CA . GLN A 1 104 ? 7.984 1.820 -21.663 1.00 96.44 104 GLN A CA 1
ATOM 842 C C . GLN A 1 104 ? 9.342 2.346 -22.128 1.00 96.44 104 GLN A C 1
ATOM 844 O O . GLN A 1 104 ? 9.548 2.547 -23.324 1.00 96.44 104 GLN A O 1
ATOM 849 N N . ALA A 1 105 ? 10.292 2.530 -21.206 1.00 95.00 105 ALA A N 1
ATOM 850 C CA . ALA A 1 105 ? 11.648 2.947 -21.551 1.00 95.00 105 ALA A CA 1
ATOM 851 C C . ALA A 1 105 ? 12.318 1.941 -22.500 1.00 95.00 105 ALA A C 1
ATOM 853 O O . ALA A 1 105 ? 12.928 2.343 -23.489 1.00 95.00 105 ALA A O 1
ATOM 854 N N . LYS A 1 106 ? 12.172 0.633 -22.244 1.00 96.19 106 LYS A N 1
ATOM 855 C CA . LYS A 1 106 ? 12.694 -0.418 -23.134 1.00 96.19 106 LYS A CA 1
ATOM 856 C C . LYS A 1 106 ? 12.028 -0.408 -24.501 1.00 96.19 106 LYS A C 1
ATOM 858 O O . LYS A 1 106 ? 12.736 -0.554 -25.492 1.00 96.19 106 LYS A O 1
ATOM 863 N N . ALA A 1 107 ? 10.702 -0.287 -24.545 1.00 95.62 107 ALA A N 1
ATOM 864 C CA . ALA A 1 107 ? 9.948 -0.271 -25.794 1.00 95.62 107 ALA A CA 1
ATOM 865 C C . ALA A 1 107 ? 10.431 0.878 -26.688 1.00 95.62 107 ALA A C 1
ATOM 867 O O . ALA A 1 107 ? 10.931 0.625 -27.780 1.00 95.62 107 ALA A O 1
ATOM 868 N N . LYS A 1 108 ? 10.446 2.104 -26.147 1.00 95.25 108 LYS A N 1
ATOM 869 C CA . LYS A 1 108 ? 10.949 3.297 -26.844 1.00 95.25 108 LYS A CA 1
ATOM 870 C C . LYS A 1 108 ? 12.400 3.134 -27.294 1.00 95.25 108 LYS A C 1
ATOM 872 O O . LYS A 1 108 ? 12.732 3.435 -28.431 1.00 95.25 108 LYS A O 1
ATOM 877 N N . ALA A 1 109 ? 13.270 2.627 -26.421 1.00 93.44 109 ALA A N 1
ATOM 878 C CA . ALA A 1 109 ? 14.682 2.448 -26.746 1.00 93.44 109 ALA A CA 1
ATOM 879 C C . ALA A 1 109 ? 14.914 1.458 -27.898 1.00 93.44 109 ALA A C 1
ATOM 881 O O . ALA A 1 109 ? 15.828 1.647 -28.689 1.00 93.44 109 ALA A O 1
ATOM 882 N N . LEU A 1 110 ? 14.112 0.397 -28.002 1.00 93.44 110 LEU A N 1
ATOM 883 C CA . LEU A 1 110 ? 14.264 -0.612 -29.055 1.00 93.44 110 LEU A CA 1
ATOM 884 C C . LEU A 1 110 ? 13.702 -0.174 -30.412 1.00 93.44 110 LEU A C 1
ATOM 886 O O . LEU A 1 110 ? 14.003 -0.825 -31.409 1.00 93.44 110 LEU A O 1
ATOM 890 N N . GLU A 1 111 ? 12.911 0.895 -30.443 1.00 94.00 111 GLU A N 1
ATOM 891 C CA . GLU A 1 111 ? 12.391 1.515 -31.666 1.00 94.00 111 GLU A CA 1
ATOM 892 C C . GLU A 1 111 ? 13.352 2.559 -32.251 1.00 94.00 111 GLU A C 1
ATOM 894 O O . GLU A 1 111 ? 13.193 2.960 -33.403 1.00 94.00 111 GLU A O 1
ATOM 899 N N . LEU A 1 112 ? 14.364 2.988 -31.488 1.00 92.50 112 LEU A N 1
ATOM 900 C CA . LEU A 1 112 ? 15.304 4.012 -31.933 1.00 92.50 112 LEU A CA 1
ATOM 901 C C . LEU A 1 112 ? 16.259 3.481 -33.021 1.00 92.50 112 LEU A C 1
ATOM 903 O O . LEU A 1 112 ? 16.877 2.424 -32.823 1.00 92.50 112 LEU A O 1
ATOM 907 N N . PRO A 1 113 ? 16.431 4.206 -34.148 1.00 89.38 113 PRO A N 1
ATOM 908 C CA . PRO A 1 113 ? 17.319 3.801 -35.237 1.00 89.38 113 PRO A CA 1
ATOM 909 C C . PRO A 1 113 ? 18.750 3.519 -34.783 1.00 89.38 113 PRO A C 1
ATOM 911 O O . PRO A 1 113 ? 19.357 2.553 -35.233 1.00 89.38 113 PRO A O 1
ATOM 914 N N . GLU A 1 114 ? 19.269 4.301 -33.841 1.00 89.50 114 GLU A N 1
ATOM 915 C CA . GLU A 1 114 ? 20.629 4.193 -33.308 1.00 89.50 114 GLU A CA 1
ATOM 916 C C . GLU A 1 114 ? 20.828 2.899 -32.511 1.00 89.50 114 GLU A C 1
ATOM 918 O O . GLU A 1 114 ? 21.937 2.378 -32.412 1.00 89.50 114 GLU A O 1
ATOM 923 N N . VAL A 1 115 ? 19.745 2.334 -31.969 1.00 89.94 115 VAL A N 1
ATOM 924 C CA . VAL A 1 115 ? 19.746 1.031 -31.293 1.00 89.94 115 VAL A CA 1
ATOM 925 C C . VAL A 1 115 ? 19.541 -0.108 -32.289 1.00 89.94 115 VAL A C 1
ATOM 927 O O . VAL A 1 115 ? 20.208 -1.139 -32.173 1.00 89.94 115 VAL A O 1
ATOM 930 N N . ILE A 1 116 ? 18.639 0.059 -33.261 1.00 89.81 116 ILE A N 1
ATOM 931 C CA . ILE A 1 116 ? 18.339 -0.949 -34.292 1.00 89.81 116 ILE A CA 1
ATOM 932 C C . ILE A 1 116 ? 19.556 -1.181 -35.194 1.00 89.81 116 ILE A C 1
ATOM 934 O O . ILE A 1 116 ? 19.933 -2.327 -35.443 1.00 89.81 116 ILE A O 1
ATOM 938 N N . ASN A 1 117 ? 20.185 -0.093 -35.633 1.00 87.31 117 ASN A N 1
ATOM 939 C CA . ASN A 1 117 ? 21.322 -0.089 -36.548 1.00 87.31 117 ASN A CA 1
ATOM 940 C C . ASN A 1 117 ? 22.669 -0.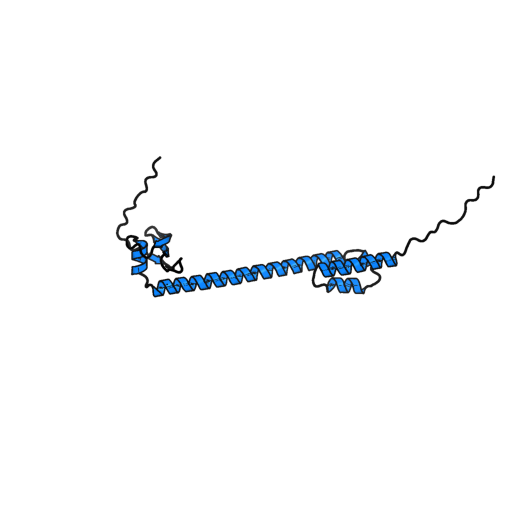106 -35.815 1.00 87.31 117 ASN A C 1
ATOM 942 O O . ASN A 1 117 ? 23.715 -0.020 -36.455 1.00 87.31 117 ASN A O 1
ATOM 946 N N . CYS A 1 118 ? 22.666 -0.240 -34.483 1.00 86.94 118 CYS A N 1
ATOM 947 C CA . CYS A 1 118 ? 23.894 -0.278 -33.700 1.00 86.94 118 CYS A CA 1
ATOM 948 C C . CYS A 1 118 ? 24.810 -1.418 -34.197 1.00 86.94 118 CYS A C 1
ATOM 950 O O . CYS A 1 118 ? 24.374 -2.578 -34.224 1.00 86.94 118 CYS A O 1
ATOM 952 N N . PRO A 1 119 ? 26.093 -1.143 -34.507 1.00 84.12 119 PRO A N 1
ATOM 953 C CA . PRO A 1 119 ? 27.041 -2.169 -34.945 1.00 84.12 119 PRO A CA 1
ATOM 954 C C . PRO A 1 119 ? 27.170 -3.324 -33.942 1.00 84.12 119 PRO A C 1
ATOM 956 O O . PRO A 1 119 ? 27.332 -4.490 -34.312 1.00 84.12 119 PRO A O 1
ATOM 959 N N . ASP A 1 120 ? 27.053 -3.020 -32.645 1.00 87.56 120 ASP A N 1
ATOM 960 C CA . ASP A 1 120 ? 27.056 -4.026 -31.590 1.00 87.56 120 ASP A CA 1
ATOM 961 C C . ASP A 1 120 ? 25.640 -4.528 -31.268 1.00 87.56 120 ASP A C 1
ATOM 963 O O . ASP A 1 120 ? 24.926 -4.002 -30.408 1.00 87.56 120 ASP A O 1
ATOM 967 N N . LYS A 1 121 ? 25.282 -5.666 -31.874 1.00 85.00 121 LYS A N 1
ATOM 968 C CA . LYS A 1 121 ? 24.004 -6.368 -31.649 1.00 85.00 121 LYS A CA 1
ATOM 969 C C . LYS A 1 121 ? 23.746 -6.760 -30.185 1.00 85.00 121 LYS A C 1
ATOM 971 O O . LYS A 1 121 ? 22.619 -7.117 -29.826 1.00 85.00 121 LYS A O 1
ATOM 976 N N . ARG A 1 122 ? 24.756 -6.730 -29.304 1.00 91.50 122 ARG A N 1
ATOM 977 C CA . ARG A 1 122 ? 24.582 -7.024 -27.871 1.00 91.50 122 ARG A CA 1
ATOM 978 C C . ARG A 1 122 ? 23.832 -5.909 -27.144 1.00 91.50 122 ARG A C 1
ATOM 980 O O . ARG A 1 122 ? 23.178 -6.210 -26.144 1.00 91.50 122 ARG A O 1
ATOM 987 N N . VAL A 1 123 ? 23.871 -4.674 -27.646 1.00 91.56 123 VAL A N 1
ATOM 988 C CA . VAL A 1 123 ? 23.254 -3.498 -27.012 1.00 91.56 123 VAL A CA 1
ATOM 989 C C . VAL A 1 123 ? 21.736 -3.661 -26.902 1.00 91.56 123 VAL A C 1
ATOM 991 O O . VAL A 1 123 ? 21.190 -3.611 -25.799 1.00 91.56 123 VAL A O 1
ATOM 994 N N . GLY A 1 124 ? 21.054 -4.037 -27.988 1.00 91.56 124 GLY A N 1
ATOM 995 C CA . GLY A 1 124 ? 19.615 -4.327 -27.946 1.00 91.56 124 GLY A CA 1
ATOM 996 C C . GLY A 1 124 ? 19.246 -5.494 -27.013 1.00 91.56 124 GLY A C 1
ATOM 997 O O . GLY A 1 124 ? 18.181 -5.503 -26.392 1.00 91.56 124 GLY A O 1
ATOM 998 N N . ARG A 1 125 ? 20.129 -6.493 -26.845 1.00 93.94 125 ARG A N 1
ATOM 999 C CA . ARG A 1 125 ? 19.920 -7.584 -25.869 1.00 93.94 125 ARG A CA 1
ATOM 1000 C C . ARG A 1 125 ? 20.075 -7.093 -24.429 1.00 93.94 125 ARG A C 1
ATOM 1002 O O . ARG A 1 125 ? 19.395 -7.614 -23.545 1.00 93.94 125 ARG A O 1
ATOM 1009 N N . LYS A 1 126 ? 20.965 -6.131 -24.185 1.00 95.31 126 LYS A N 1
ATOM 1010 C CA . LYS A 1 126 ? 21.169 -5.522 -22.869 1.00 95.31 126 LYS A CA 1
ATOM 1011 C C . LYS A 1 126 ? 19.988 -4.638 -22.474 1.00 95.31 126 LYS A C 1
ATOM 1013 O O . LYS A 1 126 ? 19.467 -4.856 -21.389 1.00 95.31 126 LYS A O 1
ATOM 1018 N N . ILE A 1 127 ? 19.472 -3.809 -23.386 1.00 94.62 127 ILE A N 1
ATOM 1019 C CA . ILE A 1 127 ? 18.261 -2.992 -23.169 1.00 94.62 127 ILE A CA 1
ATOM 1020 C C . ILE A 1 127 ? 17.067 -3.862 -22.744 1.00 94.62 127 ILE A C 1
ATOM 1022 O O . ILE A 1 127 ? 16.436 -3.602 -21.721 1.00 94.62 127 ILE A O 1
ATOM 1026 N N . ARG A 1 128 ? 16.801 -4.974 -23.448 1.00 93.50 128 ARG A N 1
ATOM 1027 C CA . ARG A 1 128 ? 15.724 -5.918 -23.072 1.00 93.50 128 ARG A CA 1
ATOM 1028 C C . ARG A 1 128 ? 15.883 -6.473 -21.651 1.00 93.50 128 ARG A C 1
ATOM 1030 O O . ARG A 1 128 ? 14.889 -6.688 -20.955 1.00 93.50 128 ARG A O 1
ATOM 1037 N N . LYS A 1 129 ? 17.127 -6.698 -21.219 1.00 95.50 129 LYS A N 1
ATOM 1038 C CA . LYS A 1 129 ? 17.479 -7.276 -19.913 1.00 95.50 129 LYS A CA 1
ATOM 1039 C C . LYS A 1 129 ? 17.598 -6.256 -18.778 1.00 95.50 129 LYS A C 1
ATOM 1041 O O . LYS A 1 129 ? 17.694 -6.697 -17.636 1.00 95.50 129 LYS A O 1
ATOM 1046 N N . SER A 1 130 ? 17.590 -4.954 -19.064 1.00 95.56 130 SER A N 1
ATOM 1047 C CA . SER A 1 130 ? 17.709 -3.909 -18.042 1.00 95.56 130 SER A CA 1
ATOM 1048 C C . SER A 1 130 ? 16.629 -4.041 -16.965 1.00 95.56 130 SER A C 1
ATOM 1050 O O . SER A 1 130 ? 15.495 -4.422 -17.258 1.00 95.56 130 SER A O 1
ATOM 1052 N N . LYS A 1 131 ? 16.959 -3.739 -15.714 1.00 93.62 131 LYS A N 1
ATOM 1053 C CA . LYS A 1 131 ? 16.034 -3.827 -14.572 1.00 93.62 131 LYS A CA 1
ATOM 1054 C C . LYS A 1 131 ? 15.442 -2.482 -14.166 1.00 93.62 131 LYS A C 1
ATOM 1056 O O . LYS A 1 131 ? 14.493 -2.463 -13.395 1.00 93.62 131 LYS A O 1
ATOM 1061 N N . SER A 1 132 ? 15.977 -1.388 -14.698 1.00 94.75 132 SER A N 1
ATOM 1062 C CA . SER A 1 132 ? 15.504 -0.031 -14.439 1.00 94.75 132 SER A CA 1
ATOM 1063 C C . SER A 1 132 ? 15.559 0.819 -15.705 1.00 94.75 132 SER A C 1
ATOM 1065 O O . SER A 1 132 ? 16.341 0.547 -16.622 1.00 94.75 132 SER A O 1
ATOM 1067 N N . ALA A 1 133 ? 14.760 1.884 -15.746 1.00 93.81 133 ALA A N 1
ATOM 1068 C CA . ALA A 1 133 ? 14.830 2.880 -16.813 1.00 93.81 133 ALA A CA 1
ATOM 1069 C C . ALA A 1 133 ? 16.215 3.550 -16.905 1.00 93.81 133 ALA A C 1
ATOM 1071 O O . ALA A 1 133 ? 16.679 3.855 -18.001 1.00 93.81 133 ALA A O 1
ATOM 1072 N N . PHE A 1 134 ? 16.918 3.705 -15.778 1.00 95.06 134 PHE A N 1
ATOM 1073 C CA . PHE A 1 134 ? 18.281 4.238 -15.759 1.00 95.06 134 PHE A CA 1
ATOM 1074 C C . PHE A 1 134 ? 19.270 3.329 -16.504 1.00 95.06 134 PHE A C 1
ATOM 1076 O O . PHE A 1 134 ? 20.049 3.799 -17.330 1.00 95.06 134 PHE A O 1
ATOM 1083 N N . GLU A 1 135 ? 19.198 2.011 -16.286 1.00 94.69 135 GLU A N 1
ATOM 1084 C CA . GLU A 1 135 ? 20.011 1.057 -17.047 1.00 94.69 135 GLU A CA 1
ATOM 1085 C C . GLU A 1 135 ? 19.678 1.093 -18.544 1.00 94.69 135 GLU A C 1
ATOM 1087 O O . GLU A 1 135 ? 20.572 0.955 -19.376 1.00 94.69 135 GLU A O 1
ATOM 1092 N N . VAL A 1 136 ? 18.403 1.283 -18.908 1.00 95.75 136 VAL A N 1
ATOM 1093 C CA . VAL A 1 136 ? 18.003 1.465 -20.313 1.00 95.75 136 VAL A CA 1
ATOM 1094 C C . VAL A 1 136 ? 18.667 2.704 -20.911 1.00 95.75 136 VAL A C 1
ATOM 1096 O O . VAL A 1 136 ? 19.277 2.591 -21.970 1.00 95.75 136 VAL A O 1
ATOM 1099 N N . ALA A 1 137 ? 18.618 3.848 -20.223 1.00 94.25 137 ALA A N 1
ATOM 1100 C CA . ALA A 1 137 ? 19.250 5.086 -20.676 1.00 94.25 137 ALA A CA 1
ATOM 1101 C C . ALA A 1 137 ? 20.774 4.941 -20.844 1.00 94.25 137 ALA A C 1
ATOM 1103 O O . ALA A 1 137 ? 21.334 5.417 -21.830 1.00 94.25 137 ALA A O 1
ATOM 1104 N N . GLY A 1 138 ? 21.442 4.220 -19.939 1.00 95.50 138 GLY A N 1
ATOM 1105 C CA . GLY A 1 138 ? 22.875 3.935 -20.057 1.00 95.50 138 GLY A CA 1
ATOM 1106 C C . GLY A 1 138 ? 23.220 3.134 -21.317 1.00 95.50 138 GLY A C 1
ATOM 1107 O O . GLY A 1 138 ? 24.132 3.498 -22.057 1.00 95.50 138 GLY A O 1
ATOM 1108 N N . TRP A 1 139 ? 22.464 2.071 -21.613 1.00 95.31 139 TRP A N 1
ATOM 1109 C CA . TRP A 1 139 ? 22.669 1.302 -22.848 1.00 95.31 139 TRP A CA 1
ATOM 1110 C C . TRP A 1 139 ? 22.275 2.073 -24.106 1.00 95.31 139 TRP A C 1
ATOM 1112 O O . TRP A 1 139 ? 22.877 1.848 -25.155 1.00 95.31 139 TRP A O 1
ATOM 1122 N N . LEU A 1 140 ? 21.315 2.991 -24.001 1.00 93.81 140 LEU A N 1
ATOM 1123 C CA . LEU A 1 140 ? 20.963 3.906 -25.077 1.00 93.81 140 LEU A CA 1
ATOM 1124 C C . LEU A 1 140 ? 22.144 4.817 -25.429 1.00 93.81 140 LEU A C 1
ATOM 1126 O O . LEU A 1 140 ? 22.529 4.895 -26.589 1.00 93.81 140 LEU A O 1
ATOM 1130 N N . ALA A 1 141 ? 22.776 5.435 -24.427 1.00 93.56 141 ALA A N 1
ATOM 1131 C CA . ALA A 1 141 ? 23.956 6.273 -24.630 1.00 93.56 141 ALA A CA 1
ATOM 1132 C C . ALA A 1 141 ? 25.106 5.492 -25.289 1.00 93.56 141 ALA A C 1
ATOM 1134 O O . ALA A 1 141 ? 25.746 5.990 -26.210 1.00 93.56 141 ALA A O 1
ATOM 1135 N N . VAL A 1 142 ? 25.320 4.235 -24.881 1.00 92.50 142 VAL A N 1
ATOM 1136 C CA . VAL A 1 142 ? 26.296 3.346 -25.535 1.00 92.50 142 VAL A CA 1
ATOM 1137 C C . VAL A 1 142 ? 25.934 3.088 -27.001 1.00 92.50 142 VAL A C 1
ATOM 1139 O O . VAL A 1 142 ? 26.831 3.047 -27.839 1.00 92.50 142 VAL A O 1
ATOM 1142 N N . ALA A 1 143 ? 24.648 2.911 -27.323 1.00 91.31 143 ALA A N 1
ATOM 1143 C CA . ALA A 1 143 ? 24.199 2.744 -28.705 1.00 91.31 143 ALA A CA 1
ATOM 1144 C C . ALA A 1 143 ? 24.519 3.985 -29.549 1.00 91.31 143 ALA A C 1
ATOM 1146 O O . ALA A 1 143 ? 25.111 3.849 -30.617 1.00 91.31 143 ALA A O 1
ATOM 1147 N N . PHE A 1 144 ? 24.203 5.175 -29.028 1.00 90.25 144 PHE A N 1
ATOM 1148 C CA . PHE A 1 144 ? 24.487 6.457 -29.676 1.00 90.25 144 PHE A CA 1
ATOM 1149 C C . PHE A 1 144 ? 25.978 6.654 -29.940 1.00 90.25 144 PHE A C 1
ATOM 1151 O O . PHE A 1 144 ? 26.360 6.931 -31.071 1.00 90.25 144 PHE A O 1
ATOM 1158 N N . VAL A 1 145 ? 26.829 6.453 -28.929 1.00 90.94 145 VAL A N 1
ATOM 1159 C CA . VAL A 1 145 ? 28.286 6.593 -29.082 1.00 90.94 145 VAL A CA 1
ATOM 1160 C C . VAL A 1 145 ? 28.812 5.652 -30.166 1.00 90.94 145 VAL A C 1
ATOM 1162 O O . VAL A 1 145 ? 29.546 6.082 -31.045 1.00 90.94 145 VAL A O 1
ATOM 1165 N N . LYS A 1 146 ? 28.365 4.392 -30.174 1.00 87.50 146 LYS A N 1
ATOM 1166 C CA . LYS A 1 146 ? 28.777 3.419 -31.197 1.00 87.50 146 LYS A CA 1
ATOM 1167 C C . LYS A 1 146 ? 28.259 3.742 -32.593 1.00 87.50 146 LYS A C 1
ATOM 1169 O O . LYS A 1 146 ? 28.917 3.398 -33.568 1.00 87.50 146 LYS A O 1
ATOM 1174 N N . SER A 1 147 ? 27.077 4.347 -32.694 1.00 84.31 147 SER A N 1
ATOM 1175 C CA . SER A 1 147 ? 26.537 4.817 -33.971 1.00 84.31 147 SER A CA 1
ATOM 1176 C C . SER A 1 147 ? 27.398 5.951 -34.526 1.00 84.31 147 SER A C 1
ATOM 1178 O O . SER A 1 147 ? 27.804 5.894 -35.678 1.00 84.31 147 SER A O 1
ATOM 1180 N N . LEU A 1 148 ? 27.760 6.920 -33.680 1.00 85.62 148 LEU A N 1
ATOM 1181 C CA . LEU A 1 148 ? 28.625 8.046 -34.044 1.00 85.62 148 LEU A CA 1
ATOM 1182 C C . LEU A 1 148 ? 30.051 7.608 -34.409 1.00 85.62 148 LEU A C 1
ATOM 1184 O O . LEU A 1 148 ? 30.646 8.144 -35.335 1.00 85.62 148 LEU A O 1
ATOM 1188 N N . GLU A 1 149 ? 30.604 6.621 -33.702 1.00 83.19 149 GLU A N 1
ATOM 1189 C CA . GLU A 1 149 ? 31.912 6.037 -34.027 1.00 83.19 149 GLU A CA 1
ATOM 1190 C C . GLU A 1 149 ? 31.897 5.278 -35.362 1.00 83.19 149 GLU A C 1
ATOM 1192 O O . GLU A 1 149 ? 32.897 5.267 -36.079 1.00 83.19 149 GLU A O 1
ATOM 1197 N N . ALA A 1 150 ? 30.774 4.639 -35.705 1.00 74.12 150 ALA A N 1
ATOM 1198 C CA . ALA A 1 150 ? 30.603 3.961 -36.988 1.00 74.12 150 ALA A CA 1
ATOM 1199 C C . ALA A 1 150 ? 30.392 4.943 -38.152 1.00 74.12 150 ALA A C 1
ATOM 1201 O O . ALA A 1 150 ? 30.796 4.646 -39.273 1.00 74.12 150 ALA A O 1
ATOM 1202 N N . GLU A 1 151 ? 29.819 6.114 -37.878 1.00 64.31 151 GLU A N 1
ATOM 1203 C CA . GLU A 1 151 ? 29.720 7.261 -38.789 1.00 64.31 151 GLU A CA 1
ATOM 1204 C C . GLU A 1 151 ? 30.980 8.151 -38.766 1.00 64.31 151 GLU A C 1
ATOM 1206 O O . GLU A 1 151 ? 30.873 9.350 -39.008 1.00 64.31 151 GLU A O 1
ATOM 1211 N N . GLY A 1 152 ? 32.161 7.592 -38.45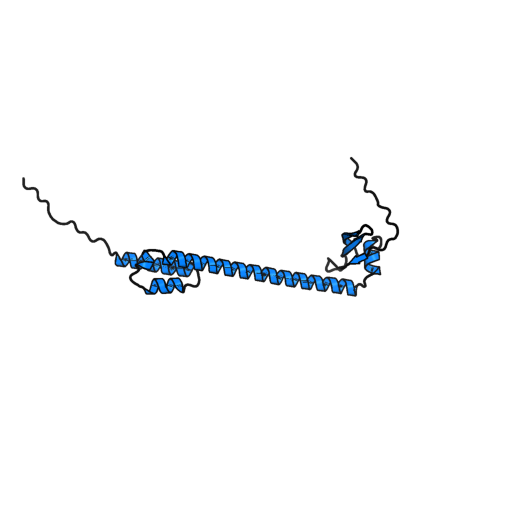0 1.00 52.34 152 GLY A N 1
ATOM 1212 C CA . GLY A 1 152 ? 33.436 8.314 -38.306 1.00 52.34 152 GLY A CA 1
ATOM 1213 C C . GLY A 1 152 ? 33.650 9.447 -39.326 1.00 52.34 152 GLY A C 1
ATOM 1214 O O . GLY A 1 152 ? 33.146 9.369 -40.447 1.00 52.34 152 GLY A O 1
ATOM 1215 N N . PRO A 1 153 ? 34.384 10.504 -38.918 1.00 46.34 153 PRO A N 1
ATOM 1216 C CA . PRO A 1 153 ? 34.212 11.878 -39.387 1.00 46.34 153 PRO A CA 1
ATOM 1217 C C . PRO A 1 153 ? 34.115 11.927 -40.903 1.00 46.34 153 PRO A C 1
ATOM 1219 O O . PRO A 1 153 ? 34.917 11.290 -41.579 1.00 46.34 153 PRO A O 1
ATOM 1222 N N . ALA A 1 154 ? 33.178 12.716 -41.427 1.00 46.22 154 ALA A N 1
ATOM 1223 C CA . ALA A 1 154 ? 33.209 13.122 -42.821 1.00 46.22 154 ALA A CA 1
ATOM 1224 C C . ALA A 1 154 ? 34.586 13.749 -43.123 1.00 46.22 154 ALA A C 1
ATOM 1226 O O . ALA A 1 154 ? 34.805 14.942 -42.907 1.00 46.22 154 ALA A O 1
ATOM 1227 N N . GLU A 1 155 ? 35.547 12.932 -43.555 1.00 46.06 155 GLU A N 1
ATOM 1228 C CA . GLU A 1 155 ? 36.798 13.382 -44.128 1.00 46.06 155 GLU A CA 1
ATOM 1229 C C . GLU A 1 155 ? 36.426 14.158 -45.387 1.00 46.06 155 GLU A C 1
ATOM 1231 O O . GLU A 1 155 ? 35.941 13.606 -46.371 1.00 46.06 155 GLU A O 1
ATOM 1236 N N . SER A 1 156 ? 36.617 15.474 -45.313 1.00 49.53 156 SER A N 1
ATOM 1237 C CA . SER A 1 156 ? 37.447 16.197 -46.274 1.00 49.53 156 SER A CA 1
ATOM 1238 C C . SER A 1 156 ? 37.605 15.502 -47.635 1.00 49.53 156 SER A C 1
ATOM 1240 O O . SER A 1 156 ? 38.639 14.895 -47.910 1.00 49.53 156 SER A O 1
ATOM 1242 N N . SER A 1 157 ? 36.616 15.643 -48.517 1.00 44.03 157 SER A N 1
ATOM 1243 C CA . SER A 1 157 ? 36.790 15.393 -49.949 1.00 44.03 157 SER A CA 1
ATOM 1244 C C . SER A 1 157 ? 36.278 16.584 -50.754 1.00 44.03 157 SER A C 1
ATOM 1246 O O . SER A 1 157 ? 35.214 16.536 -51.355 1.00 44.03 157 SER A O 1
ATOM 1248 N N . GLU A 1 158 ? 37.046 17.669 -50.759 1.00 42.69 158 GLU A N 1
ATOM 1249 C CA . GLU A 1 158 ? 37.046 18.626 -51.870 1.00 42.69 158 GLU A CA 1
ATOM 1250 C C . GLU A 1 158 ? 38.402 19.347 -51.900 1.00 42.69 158 GLU A C 1
ATOM 1252 O O . GLU A 1 158 ? 38.561 20.512 -51.551 1.00 42.69 158 GLU A O 1
ATOM 1257 N N . ALA A 1 159 ? 39.432 18.598 -52.293 1.00 49.56 159 ALA A N 1
ATOM 1258 C CA . ALA A 1 159 ? 40.633 19.164 -52.887 1.00 49.56 159 ALA A CA 1
ATOM 1259 C C . ALA A 1 159 ? 40.800 18.527 -54.267 1.00 49.56 159 ALA A C 1
ATOM 1261 O O . ALA A 1 159 ? 41.403 17.466 -54.380 1.00 49.56 159 ALA A O 1
ATOM 1262 N N . SER A 1 160 ? 40.229 19.157 -55.298 1.00 45.47 160 SER A N 1
ATOM 1263 C CA . SER A 1 160 ? 40.676 19.020 -56.687 1.00 45.47 160 SER A CA 1
ATOM 1264 C C . SER A 1 160 ? 39.963 20.036 -57.588 1.00 45.47 160 SER A C 1
ATOM 1266 O O . SER A 1 160 ? 38.768 19.925 -57.825 1.00 45.47 160 SER A O 1
ATOM 1268 N N . GLU A 1 161 ? 40.752 20.958 -58.148 1.00 50.84 161 GLU A N 1
ATOM 1269 C CA . GLU A 1 161 ? 40.616 21.428 -59.537 1.00 50.84 161 GLU A CA 1
ATOM 1270 C C . GLU A 1 161 ? 39.637 22.576 -59.862 1.00 50.84 161 GLU A C 1
ATOM 1272 O O . GLU A 1 161 ? 38.532 22.386 -60.354 1.00 50.84 161 GLU A O 1
ATOM 1277 N N . ALA A 1 162 ? 40.142 23.811 -59.752 1.00 43.25 162 ALA A N 1
ATOM 1278 C CA . ALA A 1 162 ? 39.842 24.865 -60.725 1.00 43.25 162 ALA A CA 1
ATOM 1279 C C . ALA A 1 162 ? 41.015 25.854 -60.808 1.00 43.25 162 ALA A C 1
ATOM 1281 O O . ALA A 1 162 ? 41.096 26.830 -60.064 1.00 43.25 162 ALA A O 1
ATOM 1282 N N . ALA A 1 163 ? 41.941 25.595 -61.730 1.00 50.59 163 ALA A N 1
ATOM 1283 C CA . ALA A 1 163 ? 42.831 26.624 -62.250 1.00 50.59 163 ALA A CA 1
ATOM 1284 C C . ALA A 1 163 ? 42.060 27.467 -63.280 1.00 50.59 163 ALA A C 1
ATOM 1286 O O . ALA A 1 163 ? 41.591 26.898 -64.268 1.00 50.59 163 ALA A O 1
ATOM 1287 N N . PRO A 1 164 ? 41.970 28.800 -63.151 1.00 53.78 164 PRO A N 1
ATOM 1288 C CA . PRO A 1 164 ? 41.676 29.638 -64.296 1.00 53.78 164 PRO A CA 1
ATOM 1289 C C . PRO A 1 164 ? 42.991 30.106 -64.924 1.00 53.78 164 PRO A C 1
ATOM 1291 O O . PRO A 1 164 ? 43.767 30.855 -64.334 1.00 53.78 164 PRO A O 1
ATOM 1294 N N . LYS A 1 165 ? 43.225 29.655 -66.159 1.00 49.22 165 LYS A N 1
ATOM 1295 C CA . LYS A 1 165 ? 44.071 30.375 -67.113 1.00 49.22 165 LYS A CA 1
ATOM 1296 C C . LYS A 1 165 ? 43.451 31.750 -67.351 1.00 49.22 165 LYS A C 1
ATOM 1298 O O . LYS A 1 165 ? 42.295 31.800 -67.773 1.00 49.22 165 LYS A O 1
ATOM 1303 N N . SER A 1 166 ? 44.218 32.817 -67.154 1.00 58.34 166 SER A N 1
ATOM 1304 C CA . SER A 1 166 ? 44.222 34.061 -67.946 1.00 58.34 166 SER A CA 1
ATOM 1305 C C . SER A 1 166 ? 45.437 34.884 -67.548 1.00 58.34 166 SER A C 1
ATOM 1307 O O . SER A 1 166 ? 45.528 35.222 -66.349 1.00 58.34 166 SER A O 1
#

Foldseek 3Di:
DDPPPPPDPDDPDLWDWALWAQPDPVSQKIWTWTQDPVRDIDIDMDGCPPPVDSVNVSCVVVDDPVVRHVSHVVVVVVVVVVVVVVVVVVVVVVVVVQVVLLVVLLVVLCPDPLQVVQPDVVLNVQSVVDPGSVSNVVSSVVSNVSSVVVVPDPDDDDDDDDDDDD

Sequence (166 aa):
MNSETKEIPMENHSLAVYQPRFTDAQKTKIKGIVRLPDGKILEMEGLKADRRSAFIQDVLSQYTEAEIESFTEREKKFLAQKEKIAAQATEDMRLMEEREITFQAKAKALELPEVINCPDKRVGRKIRKSKSAFEVAGWLAVAFVKSLEAEGPAESSEASEAAPKS

pLDDT: mean 80.88, std 16.09, range [38.22, 96.44]

Radius of gyration: 37.65 Å; chains: 1; bounding box: 84×42×103 Å

Secondary structure (DSSP, 8-state):
-----------S---EEEEEEE-STTS-EEEEEEE-TTS-EEEEEEETT-TT-HHHHHHHHH--HHHHHHHHHHHHHHHHHHHHHHHHHHHHHHHHHHHHHHHHHHHHHHHSHHHHS-S-THHHHHHHH-SSHHHHHHHHHHHHHHHHHHT---------------